Protein AF-A0AAV7GZ81-F1 (afdb_monomer_lite)

pLDDT: mean 81.87, std 17.94, range [39.03, 97.31]

Secondary structure (DSSP, 8-state):
------------S---TTHHHHHHHS--PPPP--SS---TTS-HHHHHHHHHHHHHS--TT-------

Radius of gyration: 29.26 Å; chains: 1; bounding box: 27×34×94 Å

Organism: Dendrobium chrysotoxum (NCBI:txid161865)

Foldseek 3Di:
DDPPPPPVPDDDPDDCPCVVVVCPVVDDDDDDDDPDDDCPPPDPVVVVVVVVCVVVPPDPPDPPPDDD

Sequence (68 aa):
MNKLSQLNGKSKNHTAHNQSHKDHKNGIKKPRRQRQTSTKGMDPKFVRNQRYTRKHNKKKGDSGFEVE

Structure (mmCIF, N/CA/C/O backbone):
data_AF-A0AAV7GZ81-F1
#
_entry.id   AF-A0AAV7GZ81-F1
#
loop_
_atom_site.group_PDB
_atom_site.id
_atom_site.type_symbol
_atom_site.label_atom_id
_atom_site.label_alt_id
_atom_site.label_comp_id
_atom_site.label_asym_id
_atom_site.label_entity_id
_atom_site.label_seq_id
_atom_site.pdbx_PDB_ins_code
_atom_site.Cartn_x
_atom_site.Cartn_y
_atom_site.Cartn_z
_atom_site.occupancy
_atom_site.B_iso_or_equiv
_atom_site.auth_seq_id
_atom_site.auth_comp_id
_atom_site.auth_asym_id
_atom_site.auth_atom_id
_atom_site.pdbx_PDB_model_num
ATOM 1 N N . MET A 1 1 ? -17.403 4.730 -62.378 1.00 54.56 1 MET A N 1
ATOM 2 C CA . MET A 1 1 ? -16.655 3.729 -61.585 1.00 54.56 1 MET A CA 1
ATOM 3 C C . MET A 1 1 ? -15.439 4.396 -60.980 1.00 54.56 1 MET A C 1
ATOM 5 O O . MET A 1 1 ? -14.462 4.534 -61.685 1.00 54.56 1 MET A O 1
ATOM 9 N N . ASN A 1 2 ? -15.496 4.797 -59.711 1.00 51.78 2 ASN A N 1
ATOM 10 C CA . ASN A 1 2 ? -14.309 5.157 -58.933 1.00 51.78 2 ASN A CA 1
ATOM 11 C C . ASN A 1 2 ? -14.474 4.490 -57.567 1.00 51.78 2 ASN A C 1
ATOM 13 O O . ASN A 1 2 ? -15.085 5.043 -56.656 1.00 51.78 2 ASN A O 1
ATOM 17 N N . LYS A 1 3 ? -14.025 3.233 -57.469 1.00 52.69 3 LYS A N 1
ATOM 18 C CA . LYS A 1 3 ? -13.920 2.533 -56.188 1.00 52.69 3 LYS A CA 1
ATOM 19 C C . LYS A 1 3 ? -12.870 3.281 -55.370 1.00 52.69 3 LYS A C 1
ATOM 21 O O . LYS A 1 3 ? -11.687 3.189 -55.679 1.00 52.69 3 LYS A O 1
ATOM 26 N N . LEU A 1 4 ? -13.302 4.005 -54.339 1.00 57.06 4 LEU A N 1
ATOM 27 C CA . LEU A 1 4 ? -12.440 4.355 -53.215 1.00 57.06 4 LEU A CA 1
ATOM 28 C C . LEU A 1 4 ? -11.894 3.039 -52.656 1.00 57.06 4 LEU A C 1
ATOM 30 O O . LEU A 1 4 ? -12.596 2.304 -51.963 1.00 57.06 4 LEU A O 1
ATOM 34 N N . SER A 1 5 ? -10.656 2.705 -53.016 1.00 60.62 5 SER A N 1
ATOM 35 C CA . SER A 1 5 ? -9.905 1.647 -52.363 1.00 60.62 5 SER A CA 1
ATOM 36 C C . SER A 1 5 ? -9.642 2.111 -50.937 1.00 60.62 5 SER A C 1
ATOM 38 O O . SER A 1 5 ? -8.671 2.815 -50.664 1.00 60.62 5 SER A O 1
ATOM 40 N N . GLN A 1 6 ? -10.543 1.744 -50.030 1.00 63.91 6 GLN A N 1
ATOM 41 C CA . GLN A 1 6 ? -10.264 1.704 -48.605 1.00 63.91 6 GLN A CA 1
ATOM 42 C C . GLN A 1 6 ? -9.096 0.731 -48.403 1.00 63.91 6 GLN A C 1
ATOM 44 O O . GLN A 1 6 ? -9.287 -0.460 -48.166 1.00 63.91 6 GLN A O 1
ATOM 49 N N . LEU A 1 7 ? -7.862 1.221 -48.537 1.00 60.22 7 LEU A N 1
ATOM 50 C CA . LEU A 1 7 ? -6.686 0.542 -48.015 1.00 60.22 7 LEU A CA 1
ATOM 51 C C . LEU A 1 7 ? -6.744 0.700 -46.500 1.00 60.22 7 LEU A C 1
ATOM 53 O O . LEU A 1 7 ? -6.095 1.555 -45.905 1.00 60.22 7 LEU A O 1
ATOM 57 N N . ASN A 1 8 ? -7.593 -0.118 -45.883 1.00 61.50 8 ASN A N 1
ATOM 58 C CA . ASN A 1 8 ? -7.688 -0.270 -44.445 1.00 61.50 8 ASN A CA 1
ATOM 59 C C . ASN A 1 8 ? -6.444 -1.053 -43.991 1.00 61.50 8 ASN A C 1
ATOM 61 O O . ASN A 1 8 ? -6.488 -2.254 -43.720 1.00 61.50 8 ASN A O 1
ATOM 65 N N . GLY A 1 9 ? -5.291 -0.381 -44.028 1.00 66.88 9 GLY A N 1
ATOM 66 C CA . GLY A 1 9 ? -4.026 -0.906 -43.543 1.00 66.88 9 GLY A CA 1
ATOM 67 C C . GLY A 1 9 ? -4.158 -1.145 -42.048 1.00 66.88 9 GLY A C 1
ATOM 68 O O . GLY A 1 9 ? -4.297 -0.198 -41.277 1.00 66.88 9 GLY A O 1
ATOM 69 N N . LYS A 1 10 ? -4.173 -2.415 -41.639 1.00 77.00 10 LYS A N 1
ATOM 70 C CA . LYS A 1 10 ? -4.294 -2.787 -40.228 1.00 77.00 10 LYS A CA 1
ATOM 71 C C . LYS A 1 10 ? -3.136 -2.148 -39.456 1.00 77.00 10 LYS A C 1
ATOM 73 O O . LYS A 1 10 ? -1.978 -2.498 -39.676 1.00 77.00 10 LYS A O 1
ATOM 78 N N . SER A 1 11 ? -3.446 -1.200 -38.576 1.00 82.25 11 SER A N 1
ATOM 79 C CA . SER A 1 11 ? -2.471 -0.609 -37.664 1.00 82.25 11 SER A CA 1
ATOM 80 C C . SER A 1 11 ? -2.136 -1.594 -36.537 1.00 82.25 11 SER A C 1
ATOM 82 O O . SER A 1 11 ? -2.820 -2.600 -36.325 1.00 82.25 11 SER A O 1
ATOM 84 N N . LYS A 1 12 ? -1.032 -1.355 -35.822 1.00 85.19 12 LYS A N 1
ATOM 85 C CA . LYS A 1 12 ? -0.636 -2.215 -34.702 1.00 85.19 12 LYS A CA 1
ATOM 86 C C . LYS A 1 12 ? -1.673 -2.112 -33.578 1.00 85.19 12 LYS A C 1
ATOM 88 O O . LYS A 1 12 ? -1.828 -1.056 -32.981 1.00 85.19 12 LYS A O 1
ATOM 93 N N . ASN A 1 13 ? -2.322 -3.231 -33.257 1.00 89.62 13 ASN A N 1
ATOM 94 C CA . ASN A 1 13 ? -3.413 -3.280 -32.275 1.00 89.62 13 ASN A CA 1
ATOM 95 C C . ASN A 1 13 ? -2.959 -3.067 -30.814 1.00 89.62 13 ASN A C 1
ATOM 97 O O . ASN A 1 13 ? -3.774 -2.713 -29.969 1.00 89.62 13 ASN A O 1
ATOM 101 N N . HIS A 1 14 ? -1.676 -3.285 -30.493 1.00 93.50 14 HIS A N 1
ATOM 102 C CA . HIS A 1 14 ? -1.130 -3.089 -29.146 1.00 93.50 14 HIS A CA 1
ATOM 103 C C . HIS A 1 14 ? 0.400 -2.916 -29.157 1.00 93.50 14 HIS A C 1
ATOM 105 O O . HIS A 1 14 ? 1.102 -3.562 -29.942 1.00 93.50 14 HIS A O 1
ATOM 111 N N . THR A 1 15 ? 0.935 -2.069 -28.269 1.00 92.44 15 THR A N 1
ATOM 112 C CA . THR A 1 15 ? 2.380 -1.927 -28.036 1.00 92.44 15 THR A CA 1
ATOM 113 C C . THR A 1 15 ? 2.684 -1.524 -26.591 1.00 92.44 15 THR A C 1
ATOM 115 O O . THR A 1 15 ? 2.081 -0.597 -26.054 1.00 92.44 15 THR A O 1
ATOM 118 N N . ALA A 1 16 ? 3.664 -2.191 -25.979 1.00 95.62 16 ALA A N 1
ATOM 119 C CA . ALA A 1 16 ? 4.252 -1.786 -24.699 1.00 95.62 16 ALA A CA 1
ATOM 120 C C . ALA A 1 16 ? 5.432 -0.808 -24.883 1.00 95.62 16 ALA A C 1
ATOM 122 O O . ALA A 1 16 ? 6.106 -0.437 -23.920 1.00 95.62 16 ALA A O 1
ATOM 123 N N . HIS A 1 17 ? 5.706 -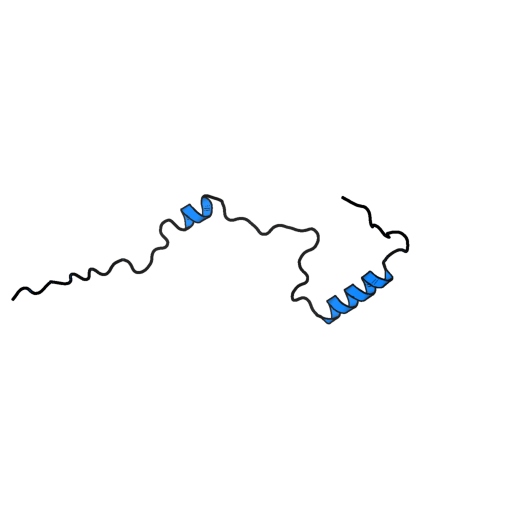0.386 -26.123 1.00 96.88 17 HIS A N 1
ATOM 124 C CA . HIS A 1 17 ? 6.794 0.540 -26.403 1.00 96.88 17 HIS A CA 1
ATOM 125 C C . HIS A 1 17 ? 6.574 1.867 -25.664 1.00 96.88 17 HIS A C 1
ATOM 127 O O . HIS A 1 17 ? 5.465 2.399 -25.637 1.00 96.88 17 HIS A O 1
ATOM 133 N N . ASN A 1 18 ? 7.643 2.386 -25.054 1.00 95.75 18 ASN A N 1
ATOM 134 C CA . ASN A 1 18 ? 7.664 3.615 -24.256 1.00 95.75 18 ASN A CA 1
ATOM 135 C C . ASN A 1 18 ? 6.893 3.565 -22.914 1.00 95.75 18 ASN A C 1
ATOM 137 O O . ASN A 1 18 ? 6.896 4.559 -22.194 1.00 95.75 18 ASN A O 1
ATOM 141 N N . GLN A 1 19 ? 6.281 2.437 -22.526 1.00 95.81 19 GLN A N 1
ATOM 142 C CA . GLN A 1 19 ? 5.621 2.329 -21.213 1.00 95.81 19 GLN A CA 1
ATOM 143 C C . GLN A 1 19 ? 6.649 2.419 -20.081 1.00 95.81 19 GLN A C 1
ATOM 145 O O . GLN A 1 19 ? 6.618 3.353 -19.286 1.00 95.81 19 GLN A O 1
ATOM 150 N N . SER A 1 20 ? 7.674 1.562 -20.115 1.00 96.19 20 SER A N 1
ATOM 151 C CA . SER A 1 20 ? 8.731 1.550 -19.095 1.00 96.19 20 SER A CA 1
ATOM 152 C C . SER A 1 20 ? 9.490 2.876 -18.992 1.00 96.19 20 SER A C 1
ATOM 154 O O . SER A 1 20 ? 9.928 3.259 -17.913 1.00 96.19 20 SER A O 1
ATOM 156 N N . HIS A 1 21 ? 9.656 3.598 -20.102 1.00 96.12 21 HIS A N 1
ATOM 157 C CA . HIS A 1 21 ? 10.3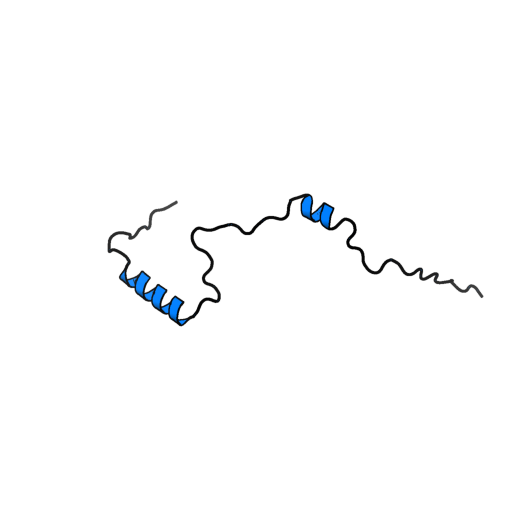25 4.899 -20.087 1.00 96.12 21 HIS A CA 1
ATOM 158 C C . HIS A 1 21 ? 9.460 5.973 -19.404 1.00 96.12 21 HIS A C 1
ATOM 160 O O . HIS A 1 21 ? 9.970 6.757 -18.604 1.00 96.12 21 HIS A O 1
ATOM 166 N N . LYS A 1 22 ? 8.140 5.970 -19.641 1.00 96.19 22 LYS A N 1
ATOM 167 C CA . LYS A 1 22 ? 7.193 6.860 -18.951 1.00 96.19 22 LYS A CA 1
ATOM 168 C C . LYS A 1 22 ? 7.073 6.534 -17.463 1.00 96.19 22 LYS A C 1
ATOM 170 O O . LYS A 1 22 ? 7.127 7.456 -16.650 1.00 96.19 22 LYS A O 1
ATOM 175 N N . ASP A 1 23 ? 6.983 5.254 -17.110 1.00 95.81 23 ASP A N 1
ATOM 176 C CA . ASP A 1 23 ? 6.853 4.804 -15.718 1.00 95.81 23 ASP A CA 1
ATOM 177 C C . ASP A 1 23 ? 8.066 5.215 -14.870 1.00 95.81 23 ASP A C 1
ATOM 179 O O . ASP A 1 23 ? 7.938 5.600 -13.704 1.00 95.81 23 ASP A O 1
ATOM 183 N N . HIS A 1 24 ? 9.260 5.205 -15.469 1.00 96.62 24 HIS A N 1
ATOM 184 C CA . HIS A 1 24 ? 10.492 5.599 -14.792 1.00 96.62 24 HIS A CA 1
ATOM 185 C C . HIS A 1 24 ? 10.796 7.102 -14.843 1.00 96.62 24 HIS A C 1
ATOM 187 O O . HIS A 1 24 ? 11.619 7.550 -14.049 1.00 96.62 24 HIS A O 1
ATOM 193 N N . LYS A 1 25 ? 10.105 7.906 -15.669 1.00 96.12 25 LYS A N 1
ATOM 194 C CA . LYS A 1 25 ? 10.307 9.369 -15.729 1.00 96.12 25 LYS A CA 1
ATOM 195 C C . LYS A 1 25 ? 10.100 10.045 -14.368 1.00 96.12 25 LYS A C 1
ATOM 197 O O . LYS A 1 25 ? 10.895 10.888 -13.973 1.00 96.12 25 LYS A O 1
ATOM 202 N N . ASN A 1 26 ? 9.052 9.645 -13.644 1.00 93.56 26 ASN A N 1
ATOM 203 C CA . ASN A 1 26 ? 8.770 10.114 -12.277 1.00 93.56 26 ASN A CA 1
ATOM 204 C C . ASN A 1 26 ? 9.147 9.073 -11.201 1.00 93.56 26 ASN A C 1
ATOM 206 O O . ASN A 1 26 ? 9.103 9.359 -9.996 1.00 93.56 26 ASN A O 1
ATOM 210 N N . GLY A 1 27 ? 9.529 7.873 -11.645 1.00 94.94 27 GLY A N 1
ATOM 211 C CA . GLY A 1 27 ? 9.842 6.709 -10.828 1.00 94.94 27 GLY A CA 1
ATOM 212 C C . GLY A 1 27 ? 8.601 6.019 -10.254 1.00 94.94 27 GLY A C 1
ATOM 213 O O . GLY A 1 27 ? 7.683 6.664 -9.743 1.00 94.94 27 GLY A O 1
ATOM 214 N N . ILE A 1 28 ? 8.619 4.686 -10.250 1.00 95.19 28 ILE A N 1
ATOM 215 C CA . ILE A 1 28 ? 7.587 3.858 -9.617 1.00 95.19 28 ILE A CA 1
ATOM 216 C C . ILE A 1 28 ? 7.717 3.996 -8.093 1.00 95.19 28 ILE A C 1
ATOM 218 O O . ILE A 1 28 ? 8.675 3.514 -7.481 1.00 95.19 28 ILE A O 1
ATOM 222 N N . LYS A 1 29 ? 6.772 4.699 -7.459 1.00 94.75 29 LYS A N 1
ATOM 223 C CA . LYS A 1 29 ? 6.811 4.969 -6.014 1.00 94.75 29 LYS A CA 1
ATOM 224 C C . LYS A 1 29 ? 6.356 3.748 -5.218 1.00 94.75 29 LYS A C 1
ATOM 226 O O . LYS A 1 29 ? 5.319 3.155 -5.497 1.00 94.75 29 LYS A O 1
ATOM 231 N N . LYS A 1 30 ? 7.113 3.411 -4.173 1.00 93.19 30 LYS A N 1
ATOM 232 C CA . LYS A 1 30 ? 6.718 2.381 -3.204 1.00 93.19 30 LYS A CA 1
ATOM 233 C C . LYS A 1 30 ? 5.607 2.914 -2.282 1.00 93.19 30 LYS A C 1
ATOM 235 O O . LYS A 1 30 ? 5.604 4.113 -1.985 1.00 93.19 30 LYS A O 1
ATOM 240 N N . PRO A 1 31 ? 4.704 2.052 -1.776 1.00 92.81 31 PRO A N 1
ATOM 241 C CA . PRO A 1 31 ? 3.742 2.442 -0.751 1.00 92.81 31 PRO A CA 1
ATOM 242 C C . PRO A 1 31 ? 4.434 3.065 0.466 1.00 92.81 31 PRO A C 1
ATOM 244 O O . PRO A 1 31 ? 5.490 2.603 0.908 1.00 92.81 31 PRO A O 1
ATOM 247 N N . ARG A 1 32 ? 3.835 4.119 1.026 1.00 91.25 32 ARG A N 1
ATOM 248 C CA . ARG A 1 32 ? 4.385 4.808 2.201 1.00 91.25 32 ARG A CA 1
ATOM 249 C C . ARG A 1 32 ? 4.274 3.905 3.431 1.00 91.25 32 ARG A C 1
ATOM 251 O O . ARG A 1 32 ? 3.199 3.392 3.730 1.00 91.25 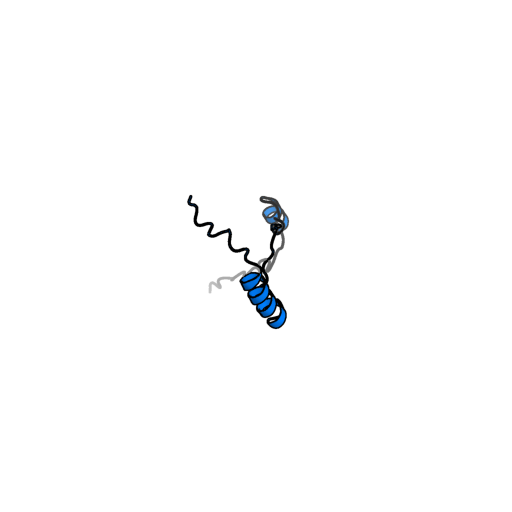32 ARG A O 1
ATOM 258 N N . ARG A 1 33 ? 5.371 3.754 4.178 1.00 90.88 33 ARG A N 1
ATOM 259 C CA . ARG A 1 33 ? 5.373 3.039 5.463 1.00 90.88 33 ARG A CA 1
ATOM 260 C C . ARG A 1 33 ? 4.871 3.989 6.550 1.00 90.88 33 ARG A C 1
ATOM 262 O O . ARG A 1 33 ? 5.547 4.958 6.879 1.00 90.88 33 ARG A O 1
ATOM 269 N N . GLN A 1 34 ? 3.676 3.734 7.071 1.00 91.88 34 GLN A N 1
ATOM 270 C CA . GLN A 1 34 ? 3.109 4.467 8.206 1.00 91.88 34 GLN A CA 1
ATOM 271 C C . GLN A 1 34 ? 3.349 3.683 9.500 1.00 91.88 34 GLN A C 1
ATOM 273 O O . GLN A 1 34 ? 3.374 2.454 9.479 1.00 91.88 34 GLN A O 1
ATOM 278 N N . ARG A 1 35 ? 3.487 4.387 10.636 1.00 91.75 35 ARG A N 1
ATOM 279 C CA . ARG A 1 35 ? 3.619 3.752 11.964 1.00 91.75 35 ARG A CA 1
ATOM 280 C C . ARG A 1 35 ? 2.405 2.886 12.311 1.00 91.75 35 ARG A C 1
ATOM 282 O O . ARG A 1 35 ? 2.541 1.906 13.029 1.00 91.75 35 ARG A O 1
ATOM 289 N N . GLN A 1 36 ? 1.230 3.270 11.820 1.00 90.19 36 GLN A N 1
ATOM 290 C CA . GLN A 1 36 ? -0.015 2.523 11.956 1.00 90.19 36 GLN A CA 1
ATOM 291 C C . GLN A 1 36 ? -0.594 2.339 10.556 1.00 90.19 36 GLN A C 1
ATOM 293 O O . GLN A 1 36 ? -0.842 3.323 9.864 1.00 90.19 36 GLN A O 1
ATOM 298 N N . THR A 1 37 ? -0.753 1.093 10.121 1.00 89.88 37 THR A N 1
ATOM 299 C CA . THR A 1 37 ? -1.337 0.756 8.819 1.00 89.88 37 THR A CA 1
ATOM 300 C C . THR A 1 37 ? -2.861 0.689 8.906 1.00 89.88 37 THR A C 1
ATOM 302 O O . THR A 1 37 ? -3.445 0.641 9.991 1.00 89.88 37 THR A O 1
ATOM 305 N N . SER A 1 38 ? -3.536 0.691 7.754 1.00 91.44 38 SER A N 1
ATOM 306 C CA . SER A 1 38 ? -4.992 0.563 7.709 1.00 91.44 38 SER A CA 1
ATOM 307 C C . SER A 1 38 ? -5.450 -0.796 8.244 1.00 91.44 38 SER A C 1
ATOM 309 O O . SER A 1 38 ? -5.004 -1.829 7.752 1.00 91.44 38 SER A O 1
ATOM 311 N N . THR A 1 39 ? -6.419 -0.803 9.159 1.00 92.56 39 THR A N 1
ATOM 312 C CA . THR A 1 39 ? -7.074 -2.022 9.673 1.00 92.56 39 THR A CA 1
ATOM 313 C C . THR A 1 39 ? -8.275 -2.472 8.827 1.00 92.56 39 THR A C 1
ATOM 315 O O . THR A 1 39 ? -9.044 -3.345 9.232 1.00 92.56 39 THR A O 1
ATOM 318 N N . LYS A 1 40 ? -8.470 -1.875 7.641 1.00 93.25 40 LYS A N 1
ATOM 319 C CA . LYS A 1 40 ? -9.562 -2.226 6.723 1.00 93.25 40 LYS A CA 1
ATOM 320 C C . LYS A 1 40 ? -9.393 -3.676 6.256 1.00 93.25 40 LYS A C 1
ATOM 322 O O . LYS A 1 40 ? -8.340 -4.030 5.741 1.00 93.25 40 LYS A O 1
ATOM 327 N N . GLY A 1 41 ? -10.434 -4.492 6.426 1.00 95.12 41 GLY A N 1
ATOM 328 C CA . GLY A 1 41 ? -10.411 -5.918 6.073 1.00 95.12 41 GLY A CA 1
ATOM 329 C C . GLY A 1 41 ? -9.862 -6.849 7.161 1.00 95.12 41 GLY A C 1
ATOM 330 O O . GLY A 1 41 ? -9.768 -8.047 6.924 1.00 95.12 41 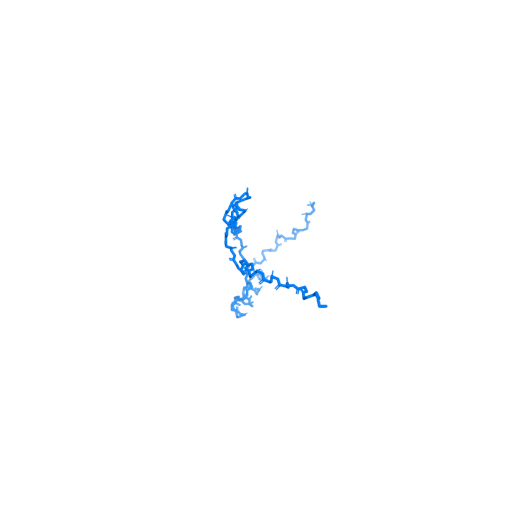GLY A O 1
ATOM 331 N N . MET A 1 42 ? -9.516 -6.336 8.349 1.00 95.38 42 MET A N 1
ATOM 332 C CA . MET A 1 42 ? -9.183 -7.184 9.500 1.00 95.38 42 MET A CA 1
ATOM 333 C C . MET A 1 42 ? -10.429 -7.850 10.094 1.00 95.38 42 MET A C 1
ATOM 335 O O . MET A 1 42 ? -11.541 -7.338 9.955 1.00 95.38 42 MET A O 1
ATOM 339 N N . ASP A 1 43 ? -10.226 -8.958 10.812 1.00 96.50 43 ASP A N 1
ATOM 340 C CA . ASP A 1 43 ? -11.292 -9.687 11.504 1.00 96.50 43 ASP A CA 1
ATOM 341 C C . ASP A 1 43 ? -12.156 -8.743 12.372 1.00 96.50 43 ASP A C 1
ATOM 343 O O . ASP A 1 43 ? -11.644 -8.092 13.298 1.00 96.50 43 ASP A O 1
ATOM 347 N N . PRO A 1 44 ? -13.480 -8.687 12.131 1.00 96.00 44 P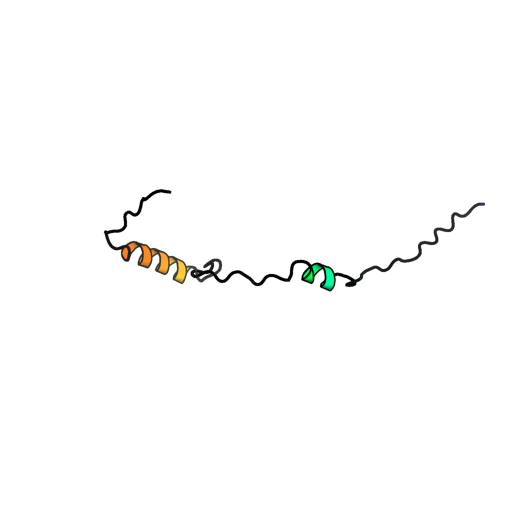RO A N 1
ATOM 348 C CA . PRO A 1 44 ? -14.396 -7.882 12.925 1.00 96.00 44 PRO A CA 1
ATOM 349 C C . PRO A 1 44 ? -14.337 -8.162 14.434 1.00 96.00 44 PRO A C 1
ATOM 351 O O . PRO A 1 44 ? -14.584 -7.248 15.224 1.00 96.00 44 PRO A O 1
ATOM 354 N N . LYS A 1 45 ? -14.037 -9.394 14.878 1.00 97.31 45 LYS A N 1
ATOM 355 C CA . LYS A 1 45 ? -13.926 -9.726 16.313 1.00 97.31 45 LYS A CA 1
ATOM 356 C C . LYS A 1 45 ? -12.708 -9.057 16.940 1.00 97.31 45 LYS A C 1
ATOM 358 O O . LYS A 1 45 ? -12.838 -8.429 17.995 1.00 97.31 45 LYS A O 1
ATOM 363 N N . PHE A 1 46 ? -11.565 -9.115 16.263 1.00 95.50 46 PHE A N 1
ATOM 364 C CA . PHE A 1 46 ? -10.355 -8.418 16.686 1.00 95.50 46 PHE A CA 1
ATOM 365 C C . PHE A 1 46 ? -10.556 -6.897 16.749 1.00 95.50 46 PHE A C 1
ATOM 367 O O . PHE A 1 46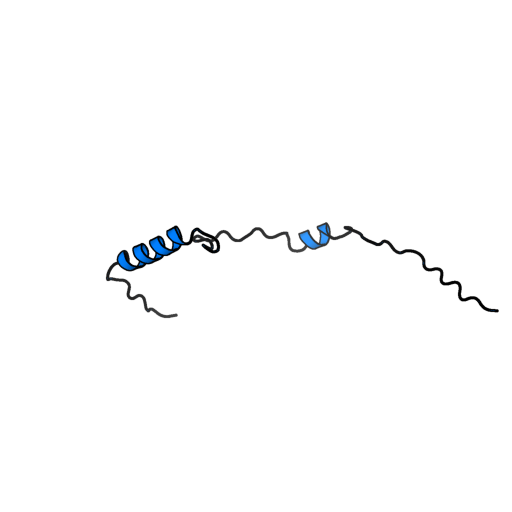 ? -10.246 -6.278 17.769 1.00 95.50 46 PHE A O 1
ATOM 374 N N . VAL A 1 47 ? -11.145 -6.294 15.708 1.00 94.88 47 VAL A N 1
ATOM 375 C CA . VAL A 1 47 ? -11.383 -4.838 15.651 1.00 94.88 47 VAL A CA 1
ATOM 376 C C . VAL A 1 47 ? -12.324 -4.376 16.769 1.00 94.88 47 VAL A C 1
ATOM 378 O O . VAL A 1 47 ? -12.061 -3.360 17.418 1.00 94.88 47 VAL A O 1
ATOM 381 N N . ARG A 1 48 ? -13.390 -5.139 17.055 1.00 95.38 48 ARG A N 1
ATOM 382 C CA . ARG A 1 48 ? -14.305 -4.853 18.172 1.00 95.38 48 ARG A CA 1
ATOM 383 C C . ARG A 1 48 ? -13.587 -4.891 19.516 1.00 95.38 48 ARG A C 1
ATOM 385 O O . ARG A 1 48 ? -13.708 -3.939 20.283 1.00 95.38 48 ARG A O 1
ATOM 392 N N . ASN A 1 49 ? -12.803 -5.938 19.779 1.00 95.50 49 ASN A N 1
ATOM 393 C CA . ASN A 1 49 ? -12.032 -6.044 21.018 1.00 95.50 49 ASN A CA 1
ATOM 394 C C . ASN A 1 49 ? -11.047 -4.875 21.172 1.00 95.50 49 ASN A C 1
ATOM 396 O O . ASN A 1 49 ? -11.020 -4.216 22.207 1.00 95.50 49 ASN A O 1
ATOM 400 N N . GLN A 1 50 ? -10.304 -4.552 20.111 1.00 92.88 50 GLN A N 1
ATOM 401 C CA . GLN A 1 50 ? -9.345 -3.448 20.103 1.00 92.88 50 GLN A CA 1
ATOM 402 C C . GLN A 1 50 ? -10.005 -2.088 20.404 1.00 92.88 50 GLN A C 1
ATOM 404 O O . GLN A 1 50 ? -9.395 -1.216 21.022 1.00 92.88 50 GLN A O 1
ATOM 409 N N . ARG A 1 51 ? -11.261 -1.886 19.984 1.00 92.19 51 ARG A N 1
ATOM 410 C CA . ARG A 1 51 ? -12.035 -0.680 20.313 1.00 92.19 51 ARG A CA 1
ATOM 411 C C . ARG A 1 51 ? -12.365 -0.606 21.806 1.00 92.19 51 ARG A C 1
ATOM 413 O O . ARG A 1 51 ? -12.223 0.464 22.393 1.00 92.19 51 ARG A O 1
ATOM 420 N N . TYR A 1 52 ? -12.773 -1.718 22.417 1.00 93.38 52 TYR A N 1
ATOM 421 C CA . TYR A 1 52 ? -13.070 -1.774 23.850 1.00 93.38 52 TYR A CA 1
ATOM 422 C C . TYR A 1 52 ? -11.812 -1.596 24.701 1.00 93.38 52 TYR A C 1
ATOM 424 O O . TYR A 1 52 ? -11.807 -0.756 25.598 1.00 93.38 52 TYR A O 1
ATOM 432 N N . THR A 1 53 ? -10.716 -2.286 24.378 1.00 91.19 53 THR A N 1
ATOM 433 C CA . THR A 1 53 ? -9.454 -2.132 25.120 1.00 91.19 53 THR A CA 1
ATOM 434 C C . THR A 1 53 ? -8.951 -0.694 25.065 1.00 91.19 53 THR A C 1
ATOM 436 O O . THR A 1 53 ? -8.656 -0.111 26.103 1.00 91.19 53 THR A O 1
ATOM 439 N N . ARG A 1 54 ? -8.956 -0.054 23.886 1.00 89.62 54 ARG A N 1
ATOM 440 C CA . ARG A 1 54 ? -8.612 1.372 23.764 1.00 89.62 54 ARG A CA 1
ATOM 441 C C . ARG A 1 54 ? -9.535 2.278 24.572 1.00 89.62 54 ARG A C 1
ATOM 443 O O . ARG A 1 54 ? -9.053 3.268 25.102 1.00 89.62 54 ARG A O 1
ATOM 450 N N . LYS A 1 55 ? -10.834 1.977 24.672 1.00 89.06 55 LYS A N 1
ATOM 451 C CA . LYS A 1 55 ? -11.786 2.775 25.464 1.00 89.06 55 LYS A CA 1
ATOM 452 C C . LYS A 1 55 ? -11.412 2.792 26.949 1.00 89.06 55 LYS A C 1
ATOM 454 O O . LYS A 1 55 ? -11.478 3.851 27.561 1.00 89.06 55 LYS A O 1
ATOM 459 N N . HIS A 1 56 ? -11.014 1.647 27.501 1.00 87.44 56 HIS A N 1
ATOM 460 C CA . HIS A 1 56 ? -10.734 1.482 28.933 1.00 87.44 56 HIS A CA 1
ATOM 461 C C . HIS A 1 56 ? -9.262 1.708 29.310 1.00 87.44 56 HIS A C 1
ATOM 463 O O . HIS A 1 56 ? -8.976 2.034 30.456 1.00 87.44 56 HIS A O 1
ATOM 469 N N . ASN A 1 57 ? -8.341 1.621 28.345 1.00 85.88 57 ASN A N 1
ATOM 470 C CA . ASN A 1 57 ? -6.917 1.914 28.540 1.00 85.88 57 ASN A CA 1
ATOM 471 C C . ASN A 1 57 ? -6.574 3.407 28.379 1.00 85.88 57 ASN A C 1
ATOM 473 O O . ASN A 1 57 ? -5.409 3.782 28.529 1.00 85.88 57 ASN A O 1
ATOM 477 N N . LYS A 1 58 ? -7.552 4.272 28.069 1.00 77.62 58 LYS A N 1
ATOM 478 C CA . LYS A 1 58 ? -7.362 5.728 28.132 1.00 77.62 58 LYS A CA 1
ATOM 479 C C . LYS A 1 58 ? -7.100 6.116 29.588 1.00 77.62 58 LYS A C 1
ATOM 481 O O . LYS A 1 58 ? -8.011 6.094 30.411 1.00 77.62 58 LYS A O 1
ATOM 486 N N . LYS A 1 59 ? -5.851 6.462 29.914 1.00 71.12 59 LYS A N 1
ATOM 487 C CA . LYS A 1 59 ? -5.503 7.071 31.206 1.00 71.12 59 LYS A CA 1
ATOM 488 C C . LYS A 1 59 ? -6.315 8.367 31.364 1.00 71.12 59 LYS A C 1
ATOM 490 O O . LYS A 1 59 ? -6.474 9.095 30.389 1.00 71.12 59 LYS A O 1
ATOM 495 N N . LYS A 1 60 ? -6.818 8.665 32.571 1.00 58.09 60 LYS A N 1
ATOM 496 C CA . LYS A 1 60 ? -7.642 9.856 32.903 1.00 58.09 60 LYS A CA 1
ATOM 497 C C . LYS A 1 60 ? -6.928 11.224 32.732 1.00 58.09 60 LYS A C 1
ATOM 499 O O . LYS A 1 60 ? -7.357 12.199 33.328 1.00 58.09 60 LYS A O 1
ATOM 504 N N . GLY A 1 61 ? -5.854 11.316 31.950 1.00 55.62 61 GLY A N 1
ATOM 505 C CA . GLY A 1 61 ? -4.985 12.494 31.878 1.00 55.62 61 GLY A CA 1
ATOM 506 C C . GLY A 1 61 ? -4.567 12.891 30.469 1.00 55.62 61 GLY A C 1
ATOM 507 O O . GLY A 1 61 ? -3.467 13.393 30.305 1.00 55.62 61 GLY A O 1
ATOM 508 N N . ASP A 1 62 ? -5.399 12.637 29.461 1.00 53.03 62 ASP A N 1
ATOM 509 C CA . ASP A 1 62 ? -5.210 13.277 28.157 1.00 53.03 62 ASP A CA 1
ATOM 510 C C . ASP A 1 62 ? -6.571 13.605 27.537 1.00 53.03 62 ASP A C 1
ATOM 512 O O . ASP A 1 62 ? -7.057 12.976 26.593 1.00 53.03 62 ASP A O 1
ATOM 516 N N . SER A 1 63 ? -7.243 14.581 28.145 1.00 51.28 63 SER A N 1
ATOM 517 C CA . SER A 1 63 ? -8.125 15.482 27.412 1.00 51.28 63 SER A CA 1
ATOM 518 C C . SER A 1 63 ? -7.254 16.447 26.599 1.00 51.28 63 SER A C 1
ATOM 520 O O . SER A 1 63 ? -7.238 17.641 26.868 1.00 51.28 63 SER A O 1
ATOM 522 N N . GLY A 1 64 ? -6.491 15.922 25.640 1.00 47.38 64 GLY A N 1
ATOM 523 C CA . GLY A 1 64 ? -5.715 16.703 24.683 1.00 47.38 64 GLY A CA 1
ATOM 524 C C . GLY A 1 64 ? -6.630 17.277 23.608 1.00 47.38 64 GLY A C 1
ATOM 525 O O . GLY A 1 64 ? -6.672 16.781 22.483 1.00 47.38 64 GLY A O 1
ATOM 526 N N . PHE A 1 65 ? -7.420 18.280 23.984 1.00 48.25 65 PHE A N 1
ATOM 527 C CA . PHE A 1 65 ? -7.777 19.359 23.073 1.00 48.25 65 PHE A CA 1
ATOM 528 C C . PHE A 1 65 ? -6.733 20.461 23.287 1.00 48.25 65 PHE A C 1
ATOM 530 O O . PHE A 1 65 ? -6.848 21.218 24.236 1.00 48.25 65 PHE A O 1
ATOM 537 N N . GLU A 1 66 ? -5.712 20.487 22.436 1.00 39.03 66 GLU A N 1
ATOM 538 C CA . GLU A 1 66 ? -4.778 21.600 22.186 1.00 39.03 66 GLU A CA 1
ATOM 539 C C . GLU A 1 66 ? -4.437 21.446 20.686 1.00 39.03 66 GLU A C 1
ATOM 541 O O . GLU A 1 66 ? -3.880 20.419 20.298 1.00 39.03 66 GLU A O 1
ATOM 546 N N . VAL A 1 67 ? -5.131 22.126 19.766 1.00 45.28 67 VAL A N 1
ATOM 547 C CA . VAL A 1 67 ? -4.943 23.517 19.292 1.00 45.28 67 VAL A CA 1
ATOM 548 C C . VAL A 1 67 ? -3.624 23.694 18.519 1.00 45.28 67 VAL A C 1
ATOM 550 O O . VAL A 1 67 ? -2.594 23.969 19.118 1.00 45.28 67 VAL A O 1
ATOM 553 N N . GLU A 1 68 ? -3.684 23.474 17.198 1.00 39.47 68 GLU A N 1
ATOM 554 C CA . GLU A 1 68 ? -3.248 24.334 16.063 1.00 39.47 68 GLU A CA 1
ATOM 555 C C . GLU A 1 68 ? -3.260 23.513 14.758 1.00 39.47 68 GLU A C 1
ATOM 557 O O . GLU A 1 68 ? -2.591 22.454 14.693 1.00 39.47 68 GLU A O 1
#

InterPro domains:
  IPR002673 Large ribosomal subunit protein eL29 [PF01779] (10-49)
  IPR002673 Large ribosomal subunit protein eL29 [PTHR12884] (9-61)